Protein AF-A0A5U3EM32-F1 (afdb_monomer_lite)

Organism: Salmonella enterica I (NCBI:txid59201)

Foldseek 3Di:
DDPVVVVVVVVVVVLVPDDPVVNVVVVVVVVVVVVVVVVVCVVVCADPVGHHPD

pLDDT: mean 94.69, std 5.5, range [62.06, 98.62]

InterPro domains:
  IPR006522 Phage virion morphogensis protein [PF05069] (3-54)
  IPR006522 Phage virion morphogensis protein [TIGR01635] (3-54)

Structur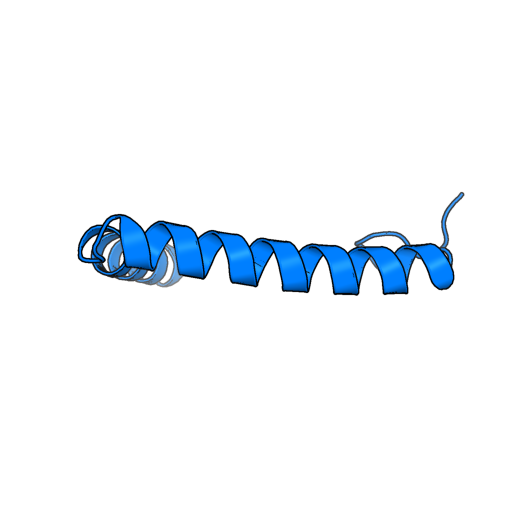e (mmCIF, N/CA/C/O backbone):
data_AF-A0A5U3EM32-F1
#
_entry.id   AF-A0A5U3EM32-F1
#
loop_
_atom_site.group_PDB
_atom_site.id
_atom_site.type_symbol
_atom_site.label_atom_id
_atom_site.label_alt_id
_atom_site.label_comp_id
_atom_site.label_asym_id
_atom_site.label_entity_id
_atom_site.label_seq_id
_atom_site.pdbx_PDB_ins_code
_atom_site.Cartn_x
_atom_site.Cartn_y
_atom_site.Cartn_z
_atom_site.occupancy
_atom_site.B_iso_or_equiv
_atom_site.auth_seq_id
_atom_site.auth_comp_id
_atom_site.auth_asym_id
_atom_site.auth_atom_id
_atom_site.pdbx_PDB_model_num
ATOM 1 N N . MET A 1 1 ? -9.563 25.424 -2.548 1.00 62.06 1 MET A N 1
ATOM 2 C CA . MET A 1 1 ? -8.914 24.096 -2.476 1.00 62.06 1 MET A CA 1
ATOM 3 C C . MET A 1 1 ? -9.224 23.339 -3.754 1.00 62.06 1 MET A C 1
ATOM 5 O O . MET A 1 1 ? -10.315 23.526 -4.275 1.00 62.06 1 MET A O 1
ATOM 9 N N . SER A 1 2 ? -8.279 22.560 -4.287 1.00 87.88 2 SER A N 1
ATOM 10 C CA . SER A 1 2 ? -8.528 21.754 -5.491 1.00 87.88 2 SER A CA 1
ATOM 11 C C . SER A 1 2 ? -9.468 20.583 -5.180 1.00 87.88 2 SER A C 1
ATOM 13 O O . SER A 1 2 ? -9.493 20.104 -4.044 1.00 87.88 2 SER A O 1
ATOM 15 N N . GLU A 1 3 ? -10.206 20.090 -6.176 1.00 88.06 3 GLU A N 1
ATOM 16 C CA . GLU A 1 3 ? -11.056 18.897 -6.018 1.00 88.06 3 GLU A CA 1
ATOM 17 C C . GLU A 1 3 ? -10.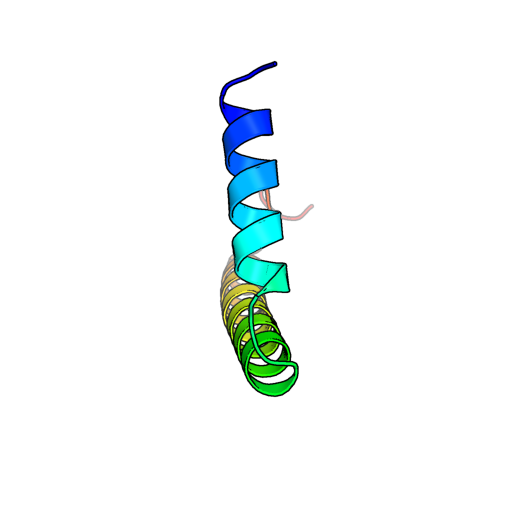255 17.673 -5.553 1.00 88.06 3 GLU A C 1
ATOM 19 O O . GLU A 1 3 ? -10.737 16.871 -4.753 1.00 88.06 3 GLU A O 1
ATOM 24 N N . LEU A 1 4 ? -8.994 17.568 -5.987 1.00 93.00 4 LEU A N 1
ATOM 25 C CA . LEU A 1 4 ? -8.086 16.503 -5.571 1.00 93.00 4 LEU A CA 1
ATOM 26 C C . LEU A 1 4 ? -7.769 16.575 -4.073 1.00 93.00 4 LEU A C 1
ATOM 28 O O . LEU A 1 4 ? -7.748 15.547 -3.401 1.00 93.00 4 LEU A O 1
ATOM 32 N N . THR A 1 5 ? -7.573 17.781 -3.538 1.00 93.94 5 THR A N 1
ATOM 33 C CA . THR A 1 5 ? -7.357 17.993 -2.100 1.00 93.94 5 THR A CA 1
ATOM 34 C C . THR A 1 5 ? -8.587 17.561 -1.300 1.00 93.94 5 THR A C 1
ATOM 36 O O . THR A 1 5 ? -8.461 16.793 -0.351 1.00 93.94 5 THR A O 1
ATOM 39 N N . ALA A 1 6 ? -9.787 17.960 -1.734 1.00 94.00 6 ALA A N 1
ATOM 40 C CA . ALA A 1 6 ? -11.031 17.568 -1.069 1.00 94.00 6 ALA A CA 1
ATOM 41 C C . ALA A 1 6 ? -11.256 16.044 -1.101 1.00 94.00 6 ALA A C 1
ATOM 43 O O . ALA A 1 6 ? -11.737 15.451 -0.133 1.00 94.00 6 ALA A O 1
ATOM 44 N N . LEU A 1 7 ? -10.884 15.380 -2.200 1.00 95.00 7 LEU A N 1
ATOM 45 C CA . LEU A 1 7 ? -10.922 13.923 -2.294 1.00 95.00 7 LEU A CA 1
ATOM 46 C C . LEU A 1 7 ? -9.934 13.266 -1.319 1.00 95.00 7 LEU A C 1
ATOM 48 O O . LEU A 1 7 ? -10.311 12.327 -0.616 1.00 95.00 7 LEU A O 1
ATOM 52 N N . GLN A 1 8 ? -8.693 13.757 -1.257 1.00 95.06 8 GLN A N 1
ATOM 53 C CA . GLN A 1 8 ? -7.669 13.238 -0.346 1.00 95.06 8 GLN A CA 1
ATOM 54 C C . GLN A 1 8 ? -8.107 13.340 1.117 1.00 95.06 8 GLN A C 1
ATOM 56 O O . GLN A 1 8 ? -7.994 12.360 1.851 1.00 95.06 8 GLN A O 1
ATOM 61 N N . GLU A 1 9 ? -8.665 14.478 1.529 1.00 96.19 9 GLU A N 1
ATOM 62 C CA . GLU A 1 9 ? -9.155 14.692 2.895 1.00 96.19 9 GLU A CA 1
ATOM 63 C C . GLU A 1 9 ? -10.296 13.732 3.254 1.00 96.19 9 GLU A C 1
ATOM 65 O O . GLU A 1 9 ? -10.273 13.088 4.307 1.00 96.19 9 GLU A O 1
ATOM 70 N N . ARG A 1 10 ? -11.270 13.560 2.351 1.00 95.25 10 ARG A N 1
ATOM 71 C CA . ARG A 1 10 ? -12.384 12.619 2.552 1.00 95.25 10 ARG A CA 1
ATOM 72 C C . ARG A 1 10 ? -11.894 11.179 2.669 1.00 95.25 10 ARG A C 1
ATOM 74 O O . ARG A 1 10 ? -12.350 10.446 3.545 1.00 95.25 10 ARG A O 1
ATOM 81 N N . LEU A 1 11 ? -10.955 10.772 1.814 1.00 95.50 11 LEU A N 1
ATOM 82 C CA . LEU A 1 11 ? -10.358 9.438 1.871 1.00 95.50 11 LEU A CA 1
ATOM 83 C C . LEU A 1 11 ? -9.562 9.229 3.162 1.00 95.50 11 LEU A C 1
ATOM 85 O O . LEU A 1 11 ? -9.687 8.175 3.782 1.00 95.50 11 LEU A O 1
ATOM 89 N N . ALA A 1 12 ? -8.795 10.228 3.602 1.00 95.69 12 ALA A N 1
ATOM 90 C CA . ALA A 1 12 ? -8.063 10.165 4.863 1.00 95.69 12 ALA A CA 1
ATOM 91 C C . ALA A 1 12 ? -9.015 9.965 6.053 1.00 95.69 12 ALA A C 1
ATOM 93 O O . ALA A 1 12 ? -8.767 9.099 6.894 1.00 95.69 12 ALA A O 1
ATOM 94 N N . GLY A 1 13 ? -10.143 10.684 6.078 1.00 96.19 13 GLY A N 1
ATOM 95 C CA . GLY A 1 13 ? -11.188 10.512 7.090 1.00 96.19 13 GLY A CA 1
ATOM 96 C C . GLY A 1 13 ? -11.788 9.101 7.105 1.00 96.19 13 GLY A C 1
ATOM 97 O O . GLY A 1 13 ? -11.923 8.497 8.169 1.00 96.19 13 GLY A O 1
ATOM 98 N N . LEU A 1 14 ? -12.079 8.531 5.931 1.00 96.06 14 LEU A N 1
ATOM 99 C CA . LEU A 1 14 ? -12.576 7.153 5.813 1.00 96.06 14 LEU A CA 1
ATOM 100 C C . LEU A 1 14 ? -11.542 6.121 6.271 1.00 96.06 14 LEU A C 1
ATOM 102 O O . LEU A 1 14 ? -11.879 5.161 6.955 1.00 96.06 14 LEU A O 1
ATOM 106 N N . ILE A 1 15 ? -10.268 6.316 5.935 1.00 95.75 15 ILE A N 1
ATOM 107 C CA . ILE A 1 15 ? -9.203 5.420 6.391 1.00 95.75 15 ILE A CA 1
ATOM 108 C C . ILE A 1 15 ? -9.032 5.530 7.908 1.00 95.75 15 ILE A C 1
ATOM 110 O O . ILE A 1 15 ? -8.793 4.509 8.554 1.00 95.75 15 ILE A O 1
ATOM 114 N N . ALA A 1 16 ? -9.177 6.726 8.486 1.00 95.75 16 ALA A N 1
ATOM 115 C CA . ALA A 1 16 ? -9.095 6.971 9.925 1.00 95.75 16 ALA A CA 1
ATOM 116 C C . ALA A 1 16 ? -10.269 6.358 10.711 1.00 95.75 16 ALA A C 1
ATOM 118 O O . ALA A 1 16 ? -10.067 5.919 11.847 1.00 95.75 16 ALA A O 1
ATOM 119 N N . SER A 1 17 ? -11.453 6.220 10.107 1.00 96.88 17 SER A N 1
ATOM 120 C CA . SER A 1 17 ? -12.613 5.584 10.753 1.00 96.88 17 SER A CA 1
ATOM 121 C C . SER A 1 17 ? -12.556 4.050 10.786 1.00 96.88 17 SER A C 1
ATOM 123 O O . SER A 1 17 ? -13.303 3.423 11.536 1.00 96.88 17 SER A O 1
ATOM 125 N N . LEU A 1 18 ? -11.651 3.421 10.027 1.00 97.31 18 LEU A N 1
ATOM 126 C CA . LEU A 1 18 ? -11.459 1.968 10.058 1.00 97.31 18 LEU A CA 1
ATOM 127 C C . LEU A 1 18 ? -10.964 1.468 11.428 1.00 97.31 18 LEU A C 1
ATOM 129 O O . LEU A 1 18 ? -10.294 2.174 12.180 1.00 97.31 18 LEU A O 1
ATOM 133 N N . SER A 1 19 ? -11.212 0.195 11.740 1.00 97.94 19 SER A N 1
ATOM 134 C CA . SER A 1 19 ? -10.553 -0.454 12.879 1.00 97.94 19 SER A CA 1
ATOM 135 C C . SER A 1 19 ? -9.063 -0.711 12.581 1.00 97.94 19 SER A C 1
ATOM 137 O O . SER A 1 19 ? -8.671 -0.825 11.412 1.00 97.94 19 SER A O 1
ATOM 139 N N . PRO A 1 20 ? -8.199 -0.877 13.603 1.00 96.94 20 PRO A N 1
ATOM 140 C CA . PRO A 1 20 ? -6.797 -1.241 13.384 1.00 96.94 20 PRO A CA 1
ATOM 141 C C . PRO A 1 20 ? -6.614 -2.539 12.580 1.00 96.94 20 PRO A C 1
ATOM 143 O O . PRO A 1 20 ? -5.688 -2.643 11.777 1.00 96.94 20 PRO A O 1
ATOM 146 N N . ALA A 1 21 ? -7.502 -3.522 12.766 1.00 97.75 21 ALA A N 1
ATOM 147 C CA . ALA A 1 21 ? -7.471 -4.778 12.020 1.00 97.75 21 ALA A CA 1
ATOM 148 C C . ALA A 1 21 ? -7.841 -4.575 10.541 1.00 97.75 21 ALA A C 1
ATOM 150 O O . ALA A 1 21 ? -7.127 -5.060 9.664 1.00 97.75 21 ALA A O 1
ATOM 151 N N . ALA A 1 22 ? -8.892 -3.797 10.260 1.00 97.62 22 ALA A N 1
ATOM 152 C CA . ALA A 1 22 ? -9.302 -3.483 8.893 1.00 97.62 22 ALA A CA 1
ATOM 153 C C . ALA A 1 22 ? -8.223 -2.687 8.139 1.00 97.62 22 ALA A C 1
ATOM 155 O O . ALA A 1 22 ? -7.927 -2.996 6.985 1.00 97.62 22 ALA A O 1
ATOM 156 N N . ARG A 1 23 ? -7.556 -1.730 8.804 1.00 97.31 23 ARG A N 1
ATOM 157 C CA . ARG A 1 23 ? -6.405 -1.010 8.226 1.00 97.31 23 ARG A CA 1
ATOM 158 C C . ARG A 1 23 ? -5.257 -1.948 7.857 1.00 97.31 23 ARG A C 1
ATOM 160 O O . ARG A 1 23 ? -4.708 -1.831 6.764 1.00 97.31 23 ARG A O 1
ATOM 167 N N . ARG A 1 24 ? -4.912 -2.894 8.740 1.00 97.44 24 ARG A N 1
ATOM 168 C CA . ARG A 1 24 ? -3.872 -3.901 8.469 1.00 97.44 24 ARG A CA 1
ATOM 169 C C . ARG A 1 24 ? -4.229 -4.784 7.274 1.00 97.44 24 ARG A C 1
ATOM 171 O O . ARG A 1 24 ? -3.380 -4.993 6.413 1.00 97.44 24 ARG A O 1
ATOM 178 N N . GLN A 1 25 ? -5.475 -5.250 7.198 1.00 98.12 25 GLN A N 1
ATOM 179 C CA . GLN A 1 25 ? -5.945 -6.069 6.080 1.00 98.12 25 GLN A CA 1
ATOM 180 C C . GLN A 1 25 ? -5.874 -5.304 4.752 1.00 98.12 25 GLN A C 1
ATOM 182 O O . GLN A 1 25 ? -5.293 -5.794 3.786 1.00 98.12 25 GLN A O 1
ATOM 187 N N . MET A 1 26 ? -6.378 -4.067 4.730 1.00 97.38 26 MET A N 1
ATOM 188 C CA . MET A 1 26 ? -6.318 -3.195 3.556 1.00 97.38 26 MET A CA 1
ATOM 189 C C . MET A 1 26 ? -4.873 -2.981 3.080 1.00 97.38 26 MET A C 1
ATOM 191 O O . MET A 1 26 ? -4.583 -3.149 1.895 1.00 97.38 26 MET A O 1
ATOM 195 N N . ALA A 1 27 ? -3.950 -2.662 3.994 1.00 97.12 27 ALA A N 1
ATOM 196 C CA . ALA A 1 27 ? -2.537 -2.478 3.664 1.00 97.12 27 ALA A CA 1
ATOM 197 C C . ALA A 1 27 ? -1.899 -3.760 3.099 1.00 97.12 27 ALA A C 1
ATOM 199 O O . ALA A 1 27 ? -1.167 -3.704 2.109 1.00 97.12 27 ALA A O 1
ATOM 200 N N . ALA A 1 28 ? -2.212 -4.923 3.681 1.00 98.31 28 ALA A N 1
ATOM 201 C CA . ALA A 1 28 ? -1.717 -6.210 3.201 1.00 98.31 28 ALA A CA 1
ATOM 202 C C . ALA A 1 28 ? -2.201 -6.519 1.776 1.00 98.31 28 ALA A C 1
ATOM 204 O O . ALA A 1 28 ? -1.423 -6.992 0.945 1.00 98.31 28 ALA A O 1
ATOM 205 N N . ASP A 1 29 ? -3.460 -6.225 1.462 1.00 98.38 29 ASP A N 1
ATOM 206 C CA . ASP A 1 29 ? -4.015 -6.490 0.134 1.00 98.38 29 ASP A CA 1
ATOM 207 C C . ASP A 1 29 ? -3.462 -5.537 -0.932 1.00 98.38 29 ASP A C 1
ATOM 209 O O . ASP A 1 29 ? -3.178 -5.971 -2.054 1.00 98.38 29 ASP A O 1
ATOM 213 N N . ILE A 1 30 ? -3.208 -4.272 -0.579 1.00 97.94 30 ILE A N 1
ATOM 214 C CA . ILE A 1 30 ? -2.475 -3.331 -1.440 1.00 97.94 30 ILE A CA 1
ATOM 215 C C . ILE A 1 30 ? -1.064 -3.863 -1.722 1.00 97.94 30 ILE A C 1
ATOM 217 O O . ILE A 1 30 ? -0.655 -3.934 -2.882 1.00 97.94 30 ILE A O 1
ATOM 221 N N . ALA A 1 31 ? -0.338 -4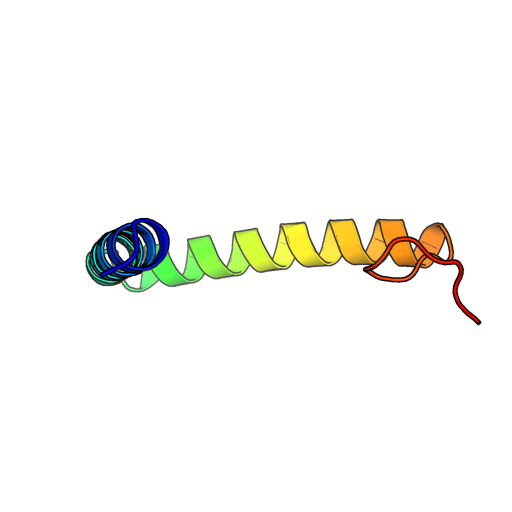.303 -0.690 1.00 98.19 31 ALA A N 1
ATOM 222 C CA . ALA A 1 31 ? 1.019 -4.827 -0.839 1.00 98.19 31 ALA A CA 1
ATOM 223 C C . ALA A 1 31 ? 1.075 -6.075 -1.738 1.00 98.19 31 ALA A C 1
ATOM 225 O O . ALA A 1 31 ? 1.960 -6.183 -2.590 1.00 98.19 31 ALA A O 1
ATOM 226 N N . LYS A 1 32 ? 0.109 -6.998 -1.610 1.00 98.62 32 LYS A N 1
ATOM 227 C CA . LYS A 1 32 ? -0.000 -8.181 -2.485 1.00 98.62 32 LYS A CA 1
ATOM 228 C C . LYS A 1 32 ? -0.194 -7.786 -3.949 1.00 98.62 32 LYS A C 1
ATOM 230 O O . LYS A 1 32 ? 0.515 -8.299 -4.815 1.00 98.62 32 LYS A O 1
ATOM 235 N N . LYS A 1 33 ? -1.121 -6.862 -4.227 1.00 98.31 33 LYS A N 1
ATOM 236 C CA . LYS A 1 33 ? -1.385 -6.368 -5.590 1.00 98.31 33 LYS A CA 1
ATOM 237 C 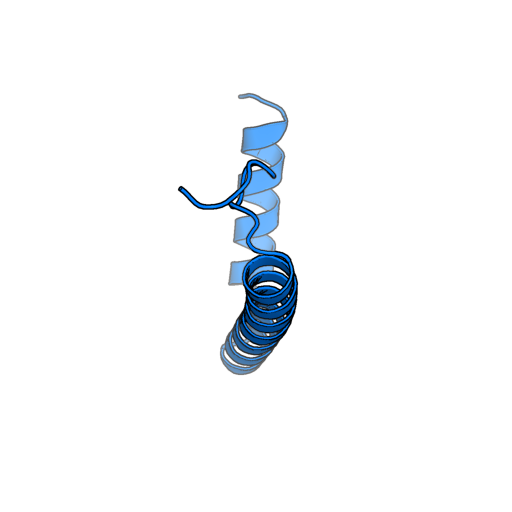C . LYS A 1 33 ? -0.163 -5.670 -6.178 1.00 98.31 33 LYS A C 1
ATOM 239 O O . LYS A 1 33 ? 0.212 -5.958 -7.314 1.00 98.31 33 LYS A O 1
ATOM 244 N N . LEU A 1 34 ? 0.490 -4.812 -5.392 1.00 97.50 34 LEU A N 1
ATOM 245 C CA . LEU A 1 34 ? 1.717 -4.139 -5.804 1.00 97.50 34 LEU A CA 1
ATOM 246 C C . LEU A 1 34 ? 2.797 -5.164 -6.152 1.00 97.50 34 LEU A C 1
ATOM 248 O O . LEU 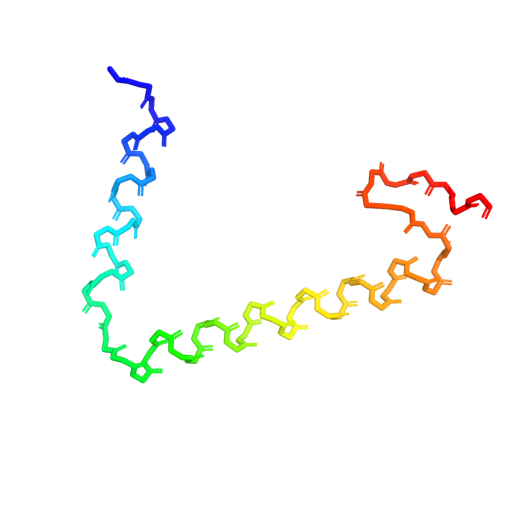A 1 34 ? 3.342 -5.119 -7.249 1.00 97.50 34 LEU A O 1
ATOM 252 N N . ARG A 1 35 ? 3.054 -6.142 -5.277 1.00 97.81 35 ARG A N 1
ATOM 253 C CA . ARG A 1 35 ? 4.034 -7.207 -5.533 1.00 97.81 35 ARG A CA 1
ATOM 254 C C . ARG A 1 35 ? 3.740 -7.954 -6.834 1.00 97.81 35 ARG A C 1
ATOM 256 O O . ARG A 1 35 ? 4.663 -8.152 -7.618 1.00 97.81 35 ARG A O 1
ATOM 263 N N . ALA A 1 36 ? 2.490 -8.351 -7.072 1.00 97.75 36 ALA A N 1
ATOM 264 C CA . ALA A 1 36 ? 2.103 -9.053 -8.295 1.00 97.75 36 ALA A CA 1
ATOM 265 C C . ALA A 1 36 ? 2.369 -8.205 -9.554 1.00 97.75 36 ALA A C 1
ATOM 267 O O . ALA A 1 36 ? 2.976 -8.695 -10.507 1.00 97.75 36 ALA A O 1
ATOM 268 N N . SER A 1 37 ? 1.999 -6.920 -9.525 1.00 96.06 37 SER A N 1
ATOM 269 C CA . SER A 1 37 ? 2.280 -5.975 -10.614 1.00 96.06 37 SER A CA 1
ATOM 270 C C . SER A 1 37 ? 3.785 -5.810 -10.856 1.00 96.06 37 SER A C 1
ATOM 272 O O . SER A 1 37 ? 4.259 -5.963 -11.983 1.00 96.06 37 SER A O 1
ATOM 274 N N . GLN A 1 38 ? 4.572 -5.598 -9.795 1.00 95.69 38 GLN A N 1
ATOM 275 C CA . GLN A 1 38 ? 6.029 -5.476 -9.905 1.00 95.69 38 GLN A CA 1
ATOM 276 C C . GLN A 1 38 ? 6.662 -6.747 -10.478 1.00 95.6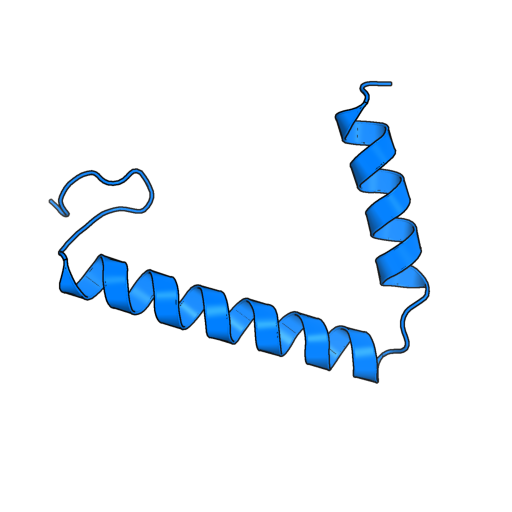9 38 GLN A C 1
ATOM 278 O O . GLN A 1 38 ? 7.520 -6.659 -11.349 1.00 95.69 38 GLN A O 1
ATOM 283 N N . GLN A 1 39 ? 6.227 -7.931 -10.035 1.00 97.31 39 GLN A N 1
ATOM 284 C CA . GLN A 1 39 ? 6.715 -9.200 -10.576 1.00 97.31 39 GLN A CA 1
ATOM 285 C C . GLN A 1 39 ? 6.430 -9.326 -12.074 1.00 97.31 39 GLN A C 1
ATOM 287 O O . GLN A 1 39 ? 7.306 -9.743 -12.829 1.00 97.31 39 GLN A O 1
ATOM 292 N N . GLN A 1 40 ? 5.230 -8.948 -12.522 1.00 96.00 40 GLN A N 1
ATOM 293 C CA . GLN A 1 40 ? 4.882 -8.952 -13.942 1.00 96.00 40 GLN A CA 1
ATOM 294 C C . GLN A 1 40 ? 5.754 -7.979 -14.743 1.00 96.00 40 GLN A C 1
ATOM 296 O O . GLN A 1 40 ? 6.243 -8.342 -15.812 1.00 96.00 40 GLN A O 1
ATOM 301 N N . ARG A 1 41 ? 5.982 -6.772 -14.218 1.00 95.81 41 ARG A N 1
ATOM 302 C CA . ARG A 1 41 ? 6.845 -5.764 -14.844 1.00 95.81 41 ARG A CA 1
ATOM 303 C C . ARG A 1 41 ? 8.298 -6.228 -14.955 1.00 95.81 41 ARG A C 1
ATOM 305 O O . ARG A 1 41 ? 8.872 -6.135 -16.032 1.00 95.81 41 ARG A O 1
ATOM 312 N N . ILE A 1 42 ? 8.856 -6.805 -13.889 1.00 95.50 42 ILE A N 1
ATOM 313 C CA . ILE A 1 42 ? 10.220 -7.361 -13.879 1.00 95.50 42 ILE A CA 1
ATOM 314 C C . ILE A 1 42 ? 10.356 -8.487 -14.908 1.00 95.50 42 ILE A C 1
ATOM 316 O O . ILE A 1 42 ? 11.309 -8.499 -15.678 1.00 95.50 42 ILE A O 1
ATOM 320 N N . ARG A 1 43 ? 9.382 -9.407 -14.977 1.00 96.25 43 ARG A N 1
ATOM 321 C CA . ARG A 1 43 ? 9.379 -10.491 -15.980 1.00 96.25 43 ARG A CA 1
ATOM 322 C C . ARG A 1 43 ? 9.389 -9.970 -17.416 1.00 96.25 43 ARG A C 1
ATOM 324 O O . ARG A 1 43 ? 9.960 -10.614 -18.285 1.00 96.25 43 ARG A O 1
ATOM 331 N N . ARG A 1 44 ? 8.751 -8.824 -17.660 1.00 95.88 44 ARG A N 1
ATOM 332 C CA . ARG A 1 44 ? 8.732 -8.140 -18.962 1.00 95.88 44 ARG A CA 1
ATOM 333 C C . ARG A 1 44 ? 9.931 -7.214 -19.180 1.00 95.88 44 ARG A C 1
ATOM 335 O O . ARG A 1 44 ? 10.005 -6.612 -20.242 1.00 95.88 44 ARG A O 1
ATOM 342 N N . GLN A 1 45 ? 10.822 -7.089 -18.193 1.00 95.69 45 GLN A N 1
ATOM 343 C CA . GLN A 1 45 ? 11.938 -6.141 -18.180 1.00 95.69 45 GLN A CA 1
ATOM 344 C C . GLN A 1 45 ? 11.475 -4.695 -18.430 1.00 95.69 45 GLN A C 1
ATOM 346 O O . GLN A 1 45 ? 12.025 -3.995 -19.271 1.00 95.69 45 GLN A O 1
ATOM 351 N N . GLN A 1 46 ? 10.421 -4.261 -17.725 1.00 96.38 46 GLN A N 1
ATOM 352 C CA . GLN A 1 46 ? 9.812 -2.934 -17.882 1.00 96.38 46 GLN A CA 1
ATOM 353 C C . GLN A 1 46 ? 9.884 -2.095 -16.599 1.00 96.38 46 GLN A C 1
ATOM 355 O O . GLN A 1 46 ? 9.493 -2.534 -15.508 1.00 96.38 46 GLN A O 1
ATOM 360 N N . ALA A 1 47 ? 10.317 -0.846 -16.732 1.00 92.81 47 ALA A N 1
ATOM 361 C CA . ALA A 1 47 ? 10.291 0.222 -15.739 1.00 92.81 47 ALA A CA 1
ATOM 362 C C . ALA A 1 47 ? 8.860 0.664 -15.378 1.00 92.81 47 ALA A C 1
ATOM 364 O O . ALA A 1 47 ? 7.890 0.207 -15.991 1.00 92.81 47 ALA A O 1
ATOM 365 N N . PRO A 1 48 ? 8.671 1.404 -14.264 1.00 91.19 48 PRO A N 1
ATOM 366 C CA . PRO A 1 48 ? 7.332 1.783 -13.800 1.00 91.19 48 PRO A CA 1
ATOM 367 C C . PRO A 1 48 ? 6.616 2.719 -14.766 1.00 91.19 48 PRO A C 1
ATOM 369 O O . PRO A 1 48 ? 5.392 2.706 -14.828 1.00 91.19 48 PRO A O 1
ATOM 372 N N . ASP A 1 49 ? 7.391 3.474 -15.536 1.00 92.31 49 ASP A N 1
ATOM 373 C CA . ASP A 1 49 ? 6.950 4.320 -16.640 1.00 92.31 49 ASP A CA 1
ATOM 374 C C . ASP A 1 49 ? 6.710 3.541 -17.950 1.00 92.31 49 ASP A C 1
ATOM 376 O O . ASP A 1 49 ? 6.281 4.122 -18.942 1.00 92.31 49 ASP A O 1
ATOM 380 N N . GLY A 1 50 ? 6.956 2.225 -17.959 1.00 88.50 50 GLY A N 1
ATOM 381 C CA . GLY A 1 50 ? 6.769 1.346 -19.112 1.00 88.50 50 GLY A CA 1
ATOM 382 C C . GLY A 1 50 ? 7.969 1.246 -20.054 1.00 88.50 50 GLY A C 1
ATOM 383 O O . GLY A 1 50 ? 7.916 0.447 -20.990 1.00 88.50 50 GLY A O 1
ATOM 384 N N . THR A 1 51 ? 9.053 1.989 -19.817 1.00 93.62 51 THR A N 1
ATOM 385 C CA . THR A 1 51 ? 10.280 1.871 -20.620 1.00 93.62 51 THR A CA 1
ATOM 386 C C . THR A 1 51 ? 10.983 0.531 -20.362 1.00 93.62 51 THR A C 1
ATOM 388 O O . THR A 1 51 ? 10.775 -0.071 -19.306 1.00 93.62 51 THR A O 1
ATOM 391 N N . PRO A 1 52 ? 11.784 -0.007 -21.298 1.00 93.50 52 PRO A N 1
ATOM 392 C CA . PRO A 1 52 ? 12.623 -1.163 -21.004 1.00 93.50 52 PRO A CA 1
ATOM 393 C C . PRO A 1 52 ? 13.578 -0.866 -19.844 1.00 93.50 52 PRO A C 1
ATOM 395 O O . PRO A 1 52 ? 14.017 0.269 -19.665 1.00 93.50 52 PRO A O 1
ATOM 398 N N . TYR A 1 53 ? 13.920 -1.884 -19.060 1.00 88.75 53 TYR A N 1
ATOM 399 C CA . TYR A 1 53 ? 15.083 -1.785 -18.181 1.00 88.75 53 TYR A CA 1
ATOM 400 C C . TYR A 1 53 ? 16.338 -1.513 -19.023 1.00 88.75 53 TYR A C 1
ATOM 402 O O . TYR A 1 53 ? 16.461 -2.037 -20.131 1.00 88.75 53 TYR A O 1
ATOM 410 N N . ALA A 1 54 ? 17.223 -0.662 -18.503 1.00 82.19 54 ALA A N 1
ATOM 411 C CA . ALA A 1 54 ? 18.542 -0.410 -19.075 1.00 82.19 54 ALA A CA 1
ATOM 412 C C . ALA A 1 54 ? 19.505 -1.571 -18.795 1.00 82.19 54 ALA A C 1
ATOM 414 O O . ALA A 1 54 ? 19.336 -2.228 -17.738 1.00 82.19 54 ALA A O 1
#

Radius of gyration: 16.14 Å; chains: 1; bounding box: 31×35×34 Å

Sequence (54 aa):
MSELTALQERLAGLIASLSPAARRQMAADIAKKLRASQQQRIRRQQAPDGTPYA

Secondary structure (DSSP, 8-state):
--HHHHHHHHHHHHHHHS-HHHHHHHHHHHHHHHHHHHHHHHHTTB-TTSPBP-